Protein AF-D9ZSR8-F1 (afdb_monomer_lite)

Sequence (109 aa):
HEVPTGKSELVELADVEVGKEYELVITTYAGLNRYRVGDILQVTGFYNSAPQFKFVRRKNVLLSIESDKTDEAELQKAVENASVLLGEQGTRVIEYTSYAETKTIPGHY

Foldseek 3Di:
DD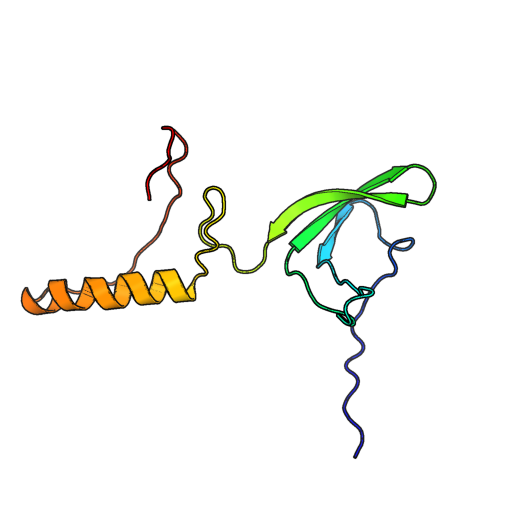DPPPPPPDDPQLRDDAQDKDFDFDDDPVGRDRDGPQWIWHFHQDDVSGTDTDTDDGPQQLDDDDPDRCGPVNVVVVQVVVQVVVVVVVDGDPDDHDDWAVPDVVTDD

InterPro domains:
  IPR004993 GH3 family [PTHR31901] (8-109)
  IPR055377 GH3, middle domain [PF23571] (7-58)

Structure (mmCIF, N/CA/C/O backbone):
data_AF-D9ZSR8-F1
#
_entry.id   AF-D9ZSR8-F1
#
loop_
_atom_site.group_PDB
_atom_site.id
_atom_site.type_symbol
_atom_site.label_atom_id
_atom_site.label_alt_id
_atom_site.label_comp_id
_atom_site.label_asym_id
_atom_site.label_entity_id
_atom_site.label_seq_id
_atom_site.pdbx_PDB_ins_code
_atom_site.Cartn_x
_atom_site.Cartn_y
_atom_site.Cartn_z
_atom_site.occupancy
_atom_site.B_iso_or_equiv
_atom_site.auth_seq_id
_atom_site.auth_comp_id
_atom_site.auth_asym_id
_atom_site.auth_atom_id
_atom_site.pdbx_PDB_model_num
ATOM 1 N N . HIS A 1 1 ? 24.702 -11.295 22.602 1.00 36.44 1 HIS A N 1
ATOM 2 C CA . HIS A 1 1 ? 23.256 -11.028 22.496 1.00 36.44 1 HIS A CA 1
ATOM 3 C C . HIS A 1 1 ? 22.903 -10.935 21.022 1.00 36.44 1 HIS A C 1
ATOM 5 O O . HIS A 1 1 ? 23.091 -9.887 20.422 1.00 36.44 1 HIS A O 1
ATOM 11 N N . GLU A 1 2 ? 22.507 -12.056 20.418 1.00 32.34 2 GLU A N 1
ATOM 12 C CA . GLU A 1 2 ? 21.996 -12.082 19.045 1.00 32.34 2 GLU A CA 1
ATOM 13 C C . GLU A 1 2 ? 20.573 -11.528 19.036 1.00 32.34 2 GLU A C 1
ATOM 15 O O . GLU A 1 2 ? 19.691 -12.032 19.731 1.00 32.34 2 GLU A O 1
ATOM 20 N N . VAL A 1 3 ? 20.366 -10.459 18.272 1.00 45.91 3 VAL A N 1
ATOM 21 C CA . VAL A 1 3 ? 19.030 -9.986 17.918 1.00 45.91 3 VAL A CA 1
ATOM 22 C C . VAL A 1 3 ? 18.493 -10.962 16.869 1.00 45.91 3 VAL A C 1
ATOM 24 O O . VAL A 1 3 ? 19.180 -11.191 15.872 1.00 45.91 3 VAL A O 1
ATOM 27 N N . PRO A 1 4 ? 17.309 -11.562 17.057 1.00 36.47 4 PRO A N 1
ATOM 28 C CA . PRO A 1 4 ? 16.755 -12.489 16.085 1.00 36.47 4 PRO A CA 1
ATOM 29 C C . PRO A 1 4 ? 16.363 -11.709 14.828 1.00 36.47 4 PRO A C 1
ATOM 31 O O . PRO A 1 4 ? 15.338 -11.029 14.783 1.00 36.47 4 PRO A O 1
ATOM 34 N N . THR A 1 5 ? 17.195 -11.792 13.792 1.00 40.97 5 THR A N 1
ATOM 35 C CA . THR A 1 5 ? 16.893 -11.253 12.465 1.00 40.97 5 THR A CA 1
ATOM 36 C C . THR A 1 5 ? 15.860 -12.166 11.815 1.00 40.97 5 THR A C 1
ATOM 38 O O . THR A 1 5 ? 16.198 -13.075 11.058 1.00 40.97 5 THR A O 1
ATOM 41 N N . GLY A 1 6 ? 14.583 -11.964 12.148 1.00 43.91 6 GLY A N 1
ATOM 42 C CA . GLY A 1 6 ? 13.479 -12.568 11.411 1.00 43.91 6 GLY A CA 1
ATOM 43 C C . GLY A 1 6 ? 13.692 -12.274 9.930 1.00 43.91 6 GLY A C 1
ATOM 44 O O . GLY A 1 6 ? 13.784 -11.112 9.532 1.00 43.91 6 GLY A O 1
ATOM 45 N N . LYS A 1 7 ? 13.873 -13.327 9.134 1.00 42.62 7 LYS A N 1
ATOM 46 C CA . LYS A 1 7 ? 14.116 -13.258 7.695 1.00 42.62 7 LYS A CA 1
ATOM 47 C C . LYS A 1 7 ? 12.862 -12.665 7.046 1.00 42.62 7 LYS A C 1
ATOM 49 O O . LYS A 1 7 ? 11.948 -13.381 6.671 1.00 42.62 7 LYS A O 1
ATOM 54 N N . SER A 1 8 ? 12.766 -11.339 7.025 1.00 61.09 8 SER A N 1
ATOM 55 C CA . SER A 1 8 ? 11.711 -10.626 6.316 1.00 61.09 8 SER A CA 1
ATOM 56 C C . SER A 1 8 ? 11.888 -10.976 4.845 1.00 61.09 8 SER A C 1
ATOM 58 O O . SER A 1 8 ? 12.911 -10.601 4.273 1.00 61.09 8 SER A O 1
ATOM 60 N N . GLU A 1 9 ? 10.933 -11.698 4.262 1.00 81.50 9 GLU A N 1
ATOM 61 C CA . GLU A 1 9 ? 10.857 -12.005 2.827 1.00 81.50 9 GLU A CA 1
ATOM 62 C C . GLU A 1 9 ? 10.583 -10.714 2.038 1.00 81.50 9 GLU A C 1
ATOM 64 O O . GLU A 1 9 ? 9.512 -10.508 1.477 1.00 81.50 9 GLU A O 1
ATOM 69 N N . LEU A 1 10 ? 11.524 -9.767 2.081 1.00 90.56 10 LEU A N 1
ATOM 70 C CA . LEU A 1 10 ? 11.504 -8.629 1.179 1.00 90.56 10 LEU A CA 1
ATOM 71 C C . LEU A 1 10 ? 11.930 -9.122 -0.193 1.00 90.56 10 LEU A C 1
ATOM 73 O O . LEU A 1 10 ? 12.927 -9.830 -0.325 1.00 90.56 10 LEU A O 1
ATOM 77 N N . VAL A 1 11 ? 11.159 -8.714 -1.185 1.00 93.94 11 VAL A N 1
ATOM 78 C CA . VAL A 1 11 ? 11.462 -8.923 -2.590 1.00 93.94 11 VAL A CA 1
ATOM 79 C C . VAL A 1 11 ? 11.961 -7.591 -3.127 1.00 93.94 11 VAL A C 1
ATOM 81 O O . VAL A 1 11 ? 11.380 -6.544 -2.828 1.00 93.94 11 VAL A O 1
ATOM 84 N N . GLU A 1 12 ? 13.066 -7.623 -3.863 1.00 93.50 12 GLU A N 1
ATOM 85 C CA . GLU A 1 12 ? 13.593 -6.435 -4.527 1.00 93.50 12 GLU A CA 1
ATOM 86 C C . GLU A 1 12 ? 12.607 -5.939 -5.588 1.00 93.50 12 GLU A C 1
ATOM 88 O O . GLU A 1 12 ? 11.818 -6.707 -6.137 1.00 93.50 12 GLU A O 1
ATOM 93 N N . LEU A 1 13 ? 12.658 -4.644 -5.911 1.00 92.44 13 LEU A N 1
ATOM 94 C CA . LEU A 1 13 ? 11.690 -4.025 -6.824 1.00 92.44 13 LEU A CA 1
ATOM 95 C C . LEU A 1 13 ? 11.627 -4.728 -8.193 1.00 92.44 13 LEU A C 1
ATOM 97 O O . LEU A 1 13 ? 10.562 -4.807 -8.792 1.00 92.44 13 LEU A O 1
ATOM 101 N N . ALA A 1 14 ? 12.757 -5.238 -8.684 1.00 90.81 14 ALA A N 1
ATOM 102 C CA . ALA A 1 14 ? 12.840 -5.918 -9.975 1.00 90.81 14 ALA A CA 1
ATOM 103 C C . ALA A 1 14 ? 12.351 -7.380 -9.944 1.00 90.81 14 ALA A C 1
ATOM 105 O O . ALA A 1 14 ? 12.041 -7.925 -10.999 1.00 90.81 14 ALA A O 1
ATOM 106 N N . ASP A 1 15 ? 12.251 -7.992 -8.761 1.00 93.25 15 ASP A N 1
ATOM 107 C CA . ASP A 1 15 ? 11.968 -9.425 -8.590 1.00 93.25 15 ASP A CA 1
ATOM 108 C C . ASP A 1 15 ? 10.502 -9.703 -8.212 1.00 93.25 15 ASP A C 1
ATOM 110 O O . ASP A 1 15 ? 10.129 -10.829 -7.878 1.00 93.25 15 ASP A O 1
ATOM 114 N N . VAL A 1 16 ? 9.649 -8.676 -8.235 1.00 96.00 16 VAL A N 1
ATOM 115 C CA . VAL A 1 16 ? 8.218 -8.821 -7.950 1.00 96.00 16 VAL A CA 1
ATOM 116 C C . VAL A 1 16 ? 7.501 -9.586 -9.067 1.00 96.00 16 VAL A C 1
ATOM 118 O O . VAL A 1 16 ? 7.850 -9.499 -10.240 1.00 96.00 16 VAL A O 1
ATOM 121 N N . GLU A 1 17 ? 6.454 -10.329 -8.725 1.00 96.81 17 GLU A N 1
ATOM 122 C CA . GLU A 1 17 ? 5.746 -11.182 -9.682 1.00 96.81 17 GLU A CA 1
ATOM 123 C C . GLU A 1 17 ? 4.384 -10.595 -10.060 1.00 96.81 17 GLU A C 1
ATOM 125 O O . GLU A 1 17 ? 3.610 -10.170 -9.199 1.00 96.81 17 GLU A O 1
ATOM 130 N N . VAL A 1 18 ? 4.063 -10.618 -11.358 1.00 97.31 18 VAL A N 1
ATOM 131 C CA . VAL A 1 18 ? 2.767 -10.161 -11.882 1.00 97.31 18 VAL A CA 1
ATOM 132 C C . VAL A 1 18 ? 1.620 -10.935 -11.227 1.00 97.31 18 VAL A C 1
ATOM 134 O O . VAL A 1 18 ? 1.651 -12.159 -11.124 1.00 97.31 18 VAL A O 1
ATOM 137 N N . GLY A 1 19 ? 0.591 -10.208 -10.790 1.00 95.81 19 GLY A N 1
ATOM 138 C CA . GLY A 1 19 ? -0.589 -10.750 -10.117 1.00 95.81 19 GLY A CA 1
ATOM 139 C C . GLY A 1 19 ? -0.455 -10.873 -8.596 1.00 95.81 19 GLY A C 1
ATOM 140 O O . GLY A 1 19 ? -1.486 -10.953 -7.924 1.00 95.81 19 GLY A O 1
ATOM 141 N N . LYS A 1 20 ? 0.763 -10.829 -8.036 1.00 96.81 20 LYS A N 1
ATOM 142 C CA . LYS A 1 20 ? 0.978 -10.867 -6.581 1.00 96.81 20 LYS A CA 1
ATOM 143 C C . LYS A 1 20 ? 0.797 -9.493 -5.937 1.00 96.81 20 LYS A C 1
ATOM 145 O O . LYS A 1 20 ? 1.020 -8.453 -6.561 1.00 96.81 20 LYS A O 1
ATOM 150 N N . GLU A 1 21 ? 0.390 -9.516 -4.669 1.00 95.88 21 GLU A N 1
ATOM 151 C CA . GLU A 1 21 ? 0.266 -8.341 -3.808 1.00 95.88 21 GLU A CA 1
ATOM 152 C C . GLU A 1 21 ? 1.449 -8.238 -2.845 1.00 95.88 21 GLU A C 1
ATOM 154 O O . GLU A 1 21 ? 1.857 -9.230 -2.239 1.00 95.88 21 GLU A O 1
ATOM 159 N N . TYR A 1 22 ? 1.961 -7.023 -2.670 1.00 95.00 22 TYR A N 1
ATOM 160 C CA . TYR A 1 22 ? 3.097 -6.722 -1.805 1.00 95.00 22 TYR A CA 1
ATOM 161 C C . TYR A 1 22 ? 2.799 -5.513 -0.922 1.00 95.00 22 TYR A C 1
ATOM 163 O O . TYR A 1 22 ? 2.093 -4.588 -1.325 1.00 95.00 22 TYR A O 1
ATOM 171 N N . GLU A 1 23 ? 3.369 -5.503 0.282 1.00 93.88 23 GLU A N 1
ATOM 172 C CA . GLU A 1 23 ? 3.397 -4.315 1.134 1.00 93.88 23 GLU A CA 1
ATOM 173 C C . GLU A 1 23 ? 4.615 -3.457 0.787 1.00 93.88 23 GLU A C 1
ATOM 175 O O . GLU A 1 23 ? 5.743 -3.954 0.764 1.00 93.88 23 GLU A O 1
ATOM 180 N N . LEU A 1 24 ? 4.398 -2.165 0.539 1.00 93.25 24 LEU A N 1
ATOM 181 C CA . LEU A 1 24 ? 5.476 -1.253 0.173 1.00 93.25 24 LEU A CA 1
ATOM 182 C C . LEU A 1 24 ? 6.411 -0.980 1.362 1.00 93.25 24 LEU A C 1
ATOM 184 O O . LEU A 1 24 ? 5.985 -0.524 2.429 1.00 93.25 24 LEU A O 1
ATOM 188 N N . VAL A 1 25 ? 7.709 -1.191 1.136 1.00 93.19 25 VAL A N 1
ATOM 189 C CA . VAL A 1 25 ? 8.792 -0.877 2.074 1.00 93.19 25 VAL A CA 1
ATOM 190 C C . VAL A 1 25 ? 9.756 0.104 1.416 1.00 93.19 25 VAL A C 1
ATOM 192 O O . VAL A 1 25 ? 10.223 -0.150 0.310 1.00 93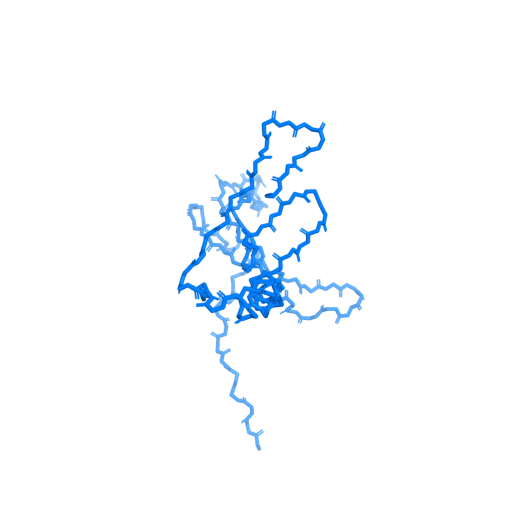.19 25 VAL A O 1
ATOM 195 N N . ILE A 1 26 ? 10.063 1.215 2.089 1.00 91.81 26 ILE A N 1
ATOM 196 C CA . ILE A 1 26 ? 10.912 2.282 1.541 1.00 91.81 26 ILE A CA 1
ATOM 197 C C . ILE A 1 26 ? 12.157 2.536 2.391 1.00 91.81 26 ILE A C 1
ATOM 199 O O . ILE A 1 26 ? 12.132 2.465 3.621 1.00 91.81 26 ILE A O 1
ATOM 203 N N . THR A 1 27 ? 13.233 2.912 1.707 1.00 91.06 27 THR A N 1
ATOM 204 C CA . THR A 1 27 ? 14.420 3.534 2.295 1.00 91.06 27 THR A CA 1
ATOM 205 C C . THR A 1 27 ? 14.618 4.879 1.604 1.00 91.06 27 THR A C 1
ATOM 207 O O . THR A 1 27 ? 14.587 4.941 0.376 1.00 91.06 27 THR A O 1
ATOM 210 N N . THR A 1 28 ? 14.769 5.965 2.364 1.00 91.56 28 THR A N 1
ATOM 211 C CA . THR A 1 28 ? 14.833 7.333 1.817 1.00 91.56 28 THR A CA 1
ATOM 212 C C . THR A 1 28 ? 16.091 8.068 2.272 1.00 91.56 28 THR A C 1
ATOM 214 O O . THR A 1 28 ? 16.648 7.781 3.330 1.00 91.56 28 THR A O 1
ATOM 217 N N . TYR A 1 29 ? 16.512 9.080 1.507 1.00 91.94 29 TYR A N 1
ATOM 218 C CA . TYR A 1 29 ? 17.646 9.945 1.867 1.00 91.94 29 TYR A CA 1
ATOM 219 C C . TYR A 1 29 ? 17.446 10.715 3.182 1.00 91.94 29 TYR A C 1
ATOM 221 O O . TYR A 1 29 ? 18.421 11.100 3.816 1.00 91.94 29 TYR A O 1
ATOM 229 N N . ALA A 1 30 ? 16.196 10.908 3.618 1.00 90.62 30 ALA A N 1
ATOM 230 C CA . ALA A 1 30 ? 15.858 11.559 4.884 1.00 90.62 30 ALA A CA 1
ATOM 231 C C . ALA A 1 30 ? 16.047 10.647 6.115 1.00 90.62 30 ALA A C 1
ATOM 233 O O . ALA A 1 30 ? 15.725 11.052 7.229 1.00 90.62 30 ALA A O 1
ATOM 234 N N . GLY A 1 31 ? 16.551 9.421 5.931 1.00 88.25 31 GLY A N 1
ATOM 235 C CA . GLY A 1 31 ? 16.909 8.519 7.027 1.00 88.25 31 GLY A CA 1
ATOM 236 C C . GLY A 1 31 ? 15.854 7.471 7.381 1.00 88.25 31 GLY A C 1
ATOM 237 O O . GLY A 1 31 ? 16.029 6.755 8.365 1.00 88.25 31 GLY A O 1
ATOM 238 N N . LEU A 1 32 ? 14.785 7.321 6.589 1.00 84.12 32 LEU A N 1
ATOM 239 C CA . LEU A 1 32 ? 13.911 6.153 6.729 1.00 84.12 32 LEU A CA 1
ATOM 240 C C . LEU A 1 32 ? 14.652 4.919 6.218 1.00 84.12 32 LEU A C 1
ATOM 242 O O . LEU A 1 32 ? 15.152 4.926 5.096 1.00 84.12 32 LEU A O 1
ATOM 246 N N . ASN A 1 33 ? 14.698 3.859 7.022 1.00 91.12 33 ASN A N 1
ATOM 247 C CA . ASN A 1 33 ? 15.358 2.605 6.676 1.00 91.12 33 ASN A CA 1
ATOM 248 C C . ASN A 1 33 ? 14.367 1.444 6.787 1.00 91.12 33 ASN A C 1
ATOM 250 O O . ASN A 1 33 ? 13.862 1.177 7.879 1.00 91.12 33 ASN A O 1
ATOM 254 N N . ARG A 1 34 ? 14.093 0.770 5.660 1.00 89.12 34 ARG A N 1
ATOM 255 C CA . ARG A 1 34 ? 13.142 -0.354 5.556 1.00 89.12 34 ARG A CA 1
ATOM 256 C C . ARG A 1 34 ? 11.796 -0.051 6.234 1.00 89.12 34 ARG A C 1
ATOM 258 O O . ARG A 1 34 ? 11.217 -0.900 6.913 1.00 89.12 34 ARG A O 1
ATOM 265 N N . TYR A 1 35 ? 11.304 1.172 6.050 1.00 85.62 35 TYR A N 1
ATOM 266 C CA . TYR A 1 35 ? 10.054 1.639 6.634 1.00 85.62 35 TYR A CA 1
ATOM 267 C C . TYR A 1 35 ? 8.862 1.047 5.880 1.00 85.62 35 TYR A C 1
ATOM 269 O O . TYR A 1 35 ? 8.751 1.207 4.664 1.00 85.62 35 TYR A O 1
ATOM 277 N N . ARG A 1 36 ? 7.966 0.373 6.605 1.00 88.12 36 ARG A N 1
ATOM 278 C CA . ARG A 1 36 ? 6.724 -0.177 6.053 1.00 88.12 36 ARG A CA 1
ATOM 279 C C . ARG A 1 36 ? 5.694 0.934 5.901 1.00 88.12 36 ARG A C 1
ATOM 281 O O . ARG A 1 36 ? 5.255 1.507 6.893 1.00 88.12 36 ARG A O 1
ATOM 288 N N . VAL A 1 37 ? 5.300 1.224 4.666 1.00 88.06 37 VAL A N 1
ATOM 289 C CA . VAL A 1 37 ? 4.334 2.293 4.366 1.00 88.06 37 VAL A CA 1
ATOM 290 C C . VAL A 1 37 ? 2.905 1.875 4.739 1.00 88.06 37 VAL A C 1
ATOM 292 O O . VAL A 1 37 ? 2.069 2.728 5.042 1.00 88.06 37 VAL A O 1
ATOM 295 N N . GLY A 1 38 ? 2.631 0.568 4.730 1.00 86.25 38 GLY A N 1
ATOM 296 C CA . GLY A 1 38 ? 1.304 -0.011 4.938 1.00 86.25 38 GLY A CA 1
ATOM 297 C C . GLY A 1 38 ? 0.455 -0.079 3.665 1.00 86.25 38 GLY A C 1
ATOM 298 O O . GLY A 1 38 ? -0.622 -0.667 3.693 1.00 86.25 38 GLY A O 1
ATOM 299 N N . ASP A 1 39 ? 0.923 0.479 2.548 1.00 88.94 39 ASP A N 1
ATOM 300 C CA . ASP A 1 39 ? 0.245 0.383 1.254 1.00 88.94 39 ASP A CA 1
ATOM 301 C C . ASP A 1 39 ? 0.419 -1.019 0.659 1.00 88.94 39 ASP A C 1
ATOM 303 O O . ASP A 1 39 ? 1.519 -1.574 0.661 1.00 88.94 39 ASP A O 1
ATOM 307 N N . ILE A 1 40 ? -0.676 -1.577 0.147 1.00 91.88 40 ILE A N 1
ATOM 308 C CA . ILE A 1 40 ? -0.745 -2.868 -0.533 1.00 91.88 40 ILE A CA 1
ATOM 309 C C . ILE A 1 40 ? -0.898 -2.615 -2.025 1.00 91.88 40 ILE A C 1
ATOM 311 O O . ILE A 1 40 ? -1.846 -1.958 -2.470 1.00 91.88 40 ILE A O 1
ATOM 315 N N . LEU A 1 41 ? 0.054 -3.136 -2.789 1.00 94.94 41 LEU A N 1
ATOM 316 C CA . LEU A 1 41 ? 0.184 -2.924 -4.222 1.00 94.94 41 LEU A CA 1
ATOM 317 C C . LEU A 1 41 ? 0.151 -4.267 -4.943 1.00 94.94 41 LEU A C 1
ATOM 319 O O . LEU A 1 41 ? 0.881 -5.182 -4.568 1.00 94.94 41 LEU A O 1
ATOM 323 N N . GLN A 1 42 ? -0.651 -4.368 -5.999 1.00 96.81 42 GLN A N 1
ATOM 324 C CA . GLN A 1 42 ? -0.654 -5.523 -6.892 1.00 96.81 42 GLN A CA 1
ATOM 325 C C . GLN A 1 42 ? 0.183 -5.218 -8.131 1.00 96.81 42 GLN A C 1
ATOM 327 O O . GLN A 1 42 ? -0.036 -4.193 -8.778 1.00 96.81 42 GLN A O 1
ATOM 332 N N . VAL A 1 43 ? 1.102 -6.109 -8.498 1.00 97.31 43 VAL A N 1
ATOM 333 C CA . VAL A 1 43 ? 1.865 -5.971 -9.747 1.00 97.31 43 VAL A CA 1
ATOM 334 C C . VAL A 1 43 ? 0.947 -6.273 -10.930 1.00 97.31 43 VAL A C 1
ATOM 336 O O . VAL A 1 43 ? 0.406 -7.375 -11.033 1.00 97.31 43 VAL A O 1
ATOM 339 N N . THR A 1 44 ? 0.774 -5.319 -11.840 1.00 97.25 44 THR A N 1
ATOM 340 C CA . THR A 1 44 ? -0.076 -5.480 -13.035 1.00 97.25 44 THR A CA 1
ATOM 341 C C . THR A 1 44 ? 0.711 -5.779 -14.303 1.00 97.25 44 THR A C 1
ATOM 343 O O . THR A 1 44 ? 0.136 -6.244 -15.284 1.00 97.25 44 THR A O 1
ATOM 346 N N . GLY A 1 45 ? 2.015 -5.531 -14.294 1.00 96.31 45 GLY A N 1
ATOM 347 C CA . GLY A 1 45 ? 2.874 -5.716 -15.451 1.00 96.31 45 GLY A CA 1
ATOM 348 C C . GLY A 1 45 ? 4.227 -5.060 -15.243 1.00 96.31 45 GLY A C 1
ATOM 349 O O . GLY A 1 45 ? 4.565 -4.642 -14.136 1.00 96.31 45 GLY A O 1
ATOM 350 N N . PHE A 1 46 ? 4.990 -4.968 -16.325 1.00 97.00 46 PHE A N 1
ATOM 351 C CA . PHE A 1 46 ? 6.305 -4.347 -16.348 1.00 97.00 46 PHE A CA 1
ATOM 352 C C . PHE A 1 46 ? 6.430 -3.454 -17.577 1.00 97.00 46 PHE A C 1
ATOM 354 O O . PHE A 1 46 ? 6.038 -3.838 -18.680 1.00 97.00 46 PHE A O 1
ATOM 361 N N . TYR A 1 47 ? 7.027 -2.283 -17.386 1.00 94.50 47 TYR A N 1
ATOM 362 C CA . TYR A 1 47 ? 7.546 -1.476 -18.479 1.00 94.50 47 TYR A CA 1
ATOM 363 C C . TYR A 1 47 ? 9.068 -1.619 -18.490 1.00 94.50 47 TYR A C 1
ATOM 365 O O . TYR A 1 47 ? 9.758 -1.116 -17.600 1.00 94.50 47 TYR A O 1
ATOM 373 N N . ASN A 1 48 ? 9.598 -2.335 -19.484 1.00 94.38 48 ASN A N 1
ATOM 374 C CA . ASN A 1 48 ? 10.969 -2.852 -19.461 1.00 94.38 48 ASN A CA 1
ATOM 375 C C . ASN A 1 48 ? 11.203 -3.681 -18.184 1.00 94.38 48 ASN A C 1
ATOM 377 O O . ASN A 1 48 ? 10.509 -4.666 -17.963 1.00 94.38 48 ASN A O 1
ATOM 381 N N . SER A 1 49 ? 12.146 -3.274 -17.333 1.00 92.50 49 SER A N 1
ATOM 382 C CA . SER A 1 49 ? 12.439 -3.924 -16.048 1.00 92.50 49 SER A CA 1
ATOM 383 C C . SER A 1 49 ? 11.769 -3.244 -14.849 1.00 92.50 49 SER A C 1
ATOM 385 O O . SER A 1 49 ? 11.961 -3.686 -13.721 1.00 92.50 49 SER A O 1
ATOM 387 N N . ALA A 1 50 ? 11.008 -2.164 -15.058 1.00 95.56 50 ALA A N 1
ATOM 388 C CA . ALA A 1 50 ? 10.325 -1.457 -13.980 1.00 95.56 50 ALA A CA 1
ATOM 389 C C . ALA A 1 50 ? 8.911 -2.032 -13.775 1.00 95.56 50 ALA A C 1
ATOM 391 O O . ALA A 1 50 ? 8.124 -2.035 -14.731 1.00 95.56 50 ALA A O 1
ATOM 392 N N . PRO A 1 51 ? 8.557 -2.500 -12.565 1.00 96.81 51 PRO A N 1
ATOM 393 C CA . PRO A 1 51 ? 7.217 -3.003 -12.290 1.00 96.81 51 PRO A CA 1
ATOM 394 C C . PRO A 1 51 ? 6.178 -1.881 -12.334 1.00 96.81 51 PRO A C 1
ATOM 396 O O . PRO A 1 51 ? 6.437 -0.731 -11.974 1.00 96.81 51 PRO A O 1
ATOM 399 N N . GLN A 1 52 ? 4.971 -2.241 -12.745 1.00 97.31 52 GLN A N 1
ATOM 400 C CA . GLN A 1 52 ? 3.789 -1.394 -12.701 1.00 97.31 52 GLN A CA 1
ATOM 401 C C . GLN A 1 52 ? 2.844 -1.927 -11.632 1.00 97.31 52 GLN A C 1
ATOM 403 O O . GLN A 1 52 ? 2.623 -3.136 -11.530 1.00 97.31 52 GLN A O 1
ATOM 408 N N . PHE A 1 53 ? 2.277 -1.021 -10.841 1.00 96.12 53 PHE A N 1
ATOM 409 C CA . PHE A 1 53 ? 1.452 -1.380 -9.697 1.00 96.12 53 PHE A CA 1
ATOM 410 C C . PHE A 1 53 ? 0.046 -0.806 -9.813 1.00 96.12 53 PHE A C 1
ATOM 412 O O . PHE A 1 53 ? -0.144 0.349 -10.197 1.00 96.12 53 PHE A O 1
ATOM 419 N N . LYS A 1 54 ? -0.936 -1.598 -9.390 1.00 94.06 54 LYS A N 1
ATOM 420 C CA . LYS A 1 54 ? -2.274 -1.139 -9.029 1.00 94.06 54 LYS A CA 1
ATOM 421 C C . LYS A 1 54 ? -2.341 -0.993 -7.514 1.00 94.06 54 LYS A C 1
ATOM 423 O O . LYS A 1 54 ? -2.032 -1.933 -6.783 1.00 94.06 54 LYS A O 1
ATOM 428 N N . PHE A 1 55 ? -2.773 0.173 -7.047 1.00 91.19 55 PHE A N 1
ATOM 429 C CA . PHE A 1 55 ? -3.051 0.386 -5.631 1.00 91.19 55 PHE A CA 1
ATOM 430 C C . PHE A 1 55 ? -4.272 -0.442 -5.211 1.00 91.19 55 PHE A C 1
ATOM 432 O O . PHE A 1 55 ? -5.334 -0.327 -5.826 1.00 91.19 55 PHE A O 1
ATOM 439 N N . VAL A 1 56 ? -4.109 -1.289 -4.191 1.00 89.19 56 VAL A N 1
ATOM 440 C CA . VAL A 1 56 ? -5.184 -2.150 -3.675 1.00 89.19 56 VAL A CA 1
ATOM 441 C C . VAL A 1 56 ? -5.851 -1.480 -2.481 1.00 89.19 56 VAL A C 1
ATOM 443 O O . VAL A 1 56 ? -7.056 -1.247 -2.496 1.00 89.19 56 VAL A O 1
ATOM 446 N N . ARG A 1 57 ? -5.070 -1.183 -1.437 1.00 84.38 57 ARG A N 1
ATOM 447 C CA . ARG A 1 57 ? -5.538 -0.594 -0.172 1.00 84.38 57 ARG A CA 1
ATOM 448 C C . ARG A 1 57 ? -4.356 -0.171 0.692 1.00 84.38 57 ARG A C 1
ATOM 450 O O . ARG A 1 57 ? -3.229 -0.578 0.435 1.00 84.38 57 ARG A O 1
ATOM 457 N N . ARG A 1 58 ? -4.624 0.538 1.785 1.00 84.94 58 ARG A N 1
ATOM 458 C CA . ARG A 1 58 ? -3.664 0.755 2.874 1.00 84.94 58 ARG A CA 1
ATOM 459 C C . ARG A 1 58 ? -4.102 -0.040 4.102 1.00 84.94 58 ARG A C 1
ATOM 461 O O . ARG A 1 58 ? -5.277 -0.019 4.465 1.00 84.94 58 ARG A O 1
ATOM 468 N N . LYS A 1 59 ? -3.186 -0.785 4.722 1.00 74.38 59 LYS A N 1
ATOM 469 C CA . LYS A 1 59 ? -3.432 -1.463 6.002 1.00 74.38 59 LYS A CA 1
ATOM 470 C C . LYS A 1 59 ? -3.869 -0.420 7.039 1.00 74.38 59 LYS A C 1
ATOM 472 O O . LYS A 1 59 ? -3.257 0.640 7.128 1.00 74.38 59 LYS A O 1
ATOM 477 N N . ASN A 1 60 ? -4.910 -0.748 7.804 1.00 59.91 60 ASN A N 1
ATOM 478 C CA . ASN A 1 60 ? -5.477 0.053 8.900 1.00 59.91 60 ASN A CA 1
ATOM 479 C C . ASN A 1 60 ? -6.200 1.350 8.491 1.00 59.91 60 ASN A C 1
ATOM 481 O O . ASN A 1 60 ? -6.395 2.224 9.328 1.00 59.91 60 ASN A O 1
ATOM 485 N N . VAL A 1 61 ? -6.624 1.483 7.232 1.00 50.78 61 VAL A N 1
ATOM 486 C CA . VAL A 1 61 ? -7.554 2.548 6.828 1.00 50.78 61 VAL A CA 1
ATOM 487 C C . VAL A 1 61 ? -8.968 1.973 6.843 1.00 50.78 61 VAL A C 1
ATOM 489 O O . VAL A 1 61 ? -9.341 1.249 5.922 1.00 50.78 61 VAL A O 1
ATOM 492 N N . LEU A 1 62 ? -9.724 2.250 7.911 1.00 47.03 62 LEU A N 1
ATOM 493 C CA . LEU A 1 62 ? -11.134 1.853 8.025 1.00 47.03 62 LEU A CA 1
ATOM 494 C C . LEU A 1 62 ? -12.064 2.897 7.375 1.00 47.03 62 LEU A C 1
ATOM 496 O O . LEU A 1 62 ? -13.109 2.546 6.838 1.00 47.03 62 LEU A O 1
ATOM 500 N N . LEU A 1 63 ? -11.657 4.171 7.368 1.00 41.09 63 LEU A N 1
ATOM 501 C CA . LEU A 1 63 ? -12.384 5.291 6.774 1.00 41.09 63 LEU A CA 1
ATOM 502 C C . LEU A 1 63 ? -11.380 6.252 6.121 1.00 41.09 63 LEU A C 1
ATOM 504 O O . LEU A 1 63 ? -10.362 6.591 6.719 1.00 41.09 63 LEU A O 1
ATOM 508 N N . SER A 1 64 ? -11.629 6.671 4.879 1.00 41.53 64 SER A N 1
ATOM 509 C CA . SER A 1 64 ? -10.822 7.709 4.231 1.00 41.53 64 SER A CA 1
ATOM 510 C C . SER A 1 64 ? -11.669 8.509 3.252 1.00 41.53 64 SER A C 1
ATOM 512 O O . SER A 1 64 ? -12.065 7.998 2.203 1.00 41.53 64 SER A O 1
ATOM 514 N N . ILE A 1 65 ? -11.923 9.773 3.596 1.00 40.03 65 ILE A N 1
ATOM 515 C CA . ILE A 1 65 ? -12.27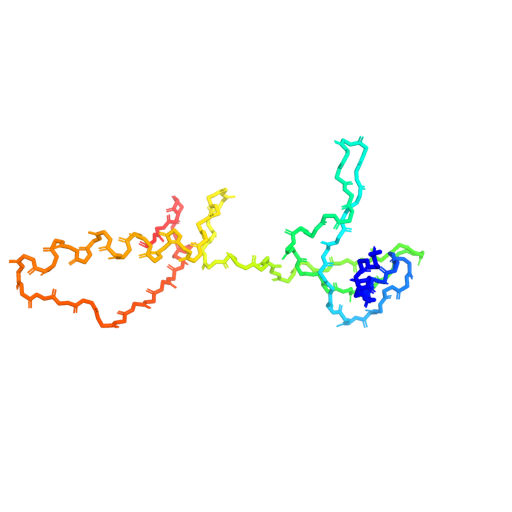6 10.811 2.630 1.00 40.03 65 ILE A CA 1
ATOM 516 C C . ILE A 1 65 ? -11.177 11.887 2.682 1.00 40.03 65 ILE A C 1
ATOM 518 O O . ILE A 1 65 ? -10.856 12.449 3.725 1.00 40.03 65 ILE A O 1
ATOM 522 N N . GLU A 1 66 ? -10.580 12.106 1.510 1.00 46.16 66 GLU A N 1
ATOM 523 C CA . GLU A 1 66 ? -9.578 13.118 1.134 1.00 46.16 66 GLU A CA 1
ATOM 524 C C . GLU A 1 66 ? -8.212 13.117 1.843 1.00 46.16 66 GLU A C 1
ATOM 526 O O . GLU A 1 66 ? -7.211 12.842 1.180 1.00 46.16 66 GLU A O 1
ATOM 531 N N . SER A 1 67 ? -8.110 13.428 3.136 1.00 42.91 67 SER A N 1
ATOM 532 C CA . SER A 1 67 ? -6.807 13.545 3.828 1.00 42.91 67 SER A CA 1
ATOM 533 C C . SER A 1 67 ? -6.835 13.145 5.305 1.00 42.91 67 SER A C 1
ATOM 535 O O . SER A 1 67 ? -5.767 13.027 5.915 1.00 42.91 67 SER A O 1
ATOM 537 N N . ASP A 1 68 ? -8.016 12.885 5.864 1.00 42.41 68 ASP A N 1
ATOM 538 C CA . ASP A 1 68 ? -8.148 12.426 7.240 1.00 42.41 68 ASP A CA 1
ATOM 539 C C . ASP A 1 68 ? -8.031 10.902 7.257 1.00 42.41 68 ASP A C 1
ATOM 541 O O . ASP A 1 68 ? -8.862 10.160 6.725 1.00 42.41 68 ASP A O 1
ATOM 545 N N . LYS A 1 69 ? -6.909 10.427 7.797 1.00 52.03 69 LYS A N 1
ATOM 546 C CA . LYS A 1 69 ? -6.650 9.007 8.030 1.00 52.03 69 LYS A CA 1
ATOM 547 C C . LYS A 1 69 ? -7.170 8.669 9.417 1.00 52.03 69 LYS A C 1
ATOM 549 O O . LYS A 1 69 ? -6.375 8.571 10.343 1.00 52.03 69 LYS A O 1
ATOM 554 N N . THR A 1 70 ? -8.481 8.513 9.547 1.00 51.97 70 THR A N 1
ATOM 555 C CA . THR A 1 70 ? -9.053 7.981 10.782 1.00 51.97 70 THR A CA 1
ATOM 556 C C . THR A 1 70 ? -8.781 6.487 10.825 1.00 51.97 70 THR A C 1
ATOM 558 O O . THR A 1 70 ? -9.319 5.707 10.031 1.00 51.97 70 THR A O 1
ATOM 561 N N . ASP A 1 71 ? -7.863 6.097 11.703 1.00 56.88 71 ASP A N 1
ATOM 562 C CA . ASP A 1 71 ? -7.589 4.693 11.962 1.00 56.88 71 ASP A CA 1
ATOM 563 C C . ASP A 1 71 ? -8.723 4.062 12.799 1.00 56.88 71 ASP A C 1
ATOM 565 O O . ASP A 1 71 ? -9.607 4.733 13.336 1.00 56.88 71 ASP A O 1
ATOM 569 N N . GLU A 1 72 ? -8.741 2.733 12.875 1.00 54.53 72 GLU A N 1
ATOM 570 C CA . GLU A 1 72 ? -9.750 1.990 13.642 1.00 54.53 72 GLU A CA 1
ATOM 571 C C . GLU A 1 72 ? -9.758 2.375 15.133 1.00 54.53 72 GLU A C 1
ATOM 573 O O . GLU A 1 72 ? -10.810 2.351 15.771 1.00 54.53 72 GLU A O 1
ATOM 578 N N . ALA A 1 73 ? -8.609 2.784 15.681 1.00 59.91 73 ALA A N 1
ATOM 579 C CA . ALA A 1 73 ? -8.490 3.179 17.078 1.00 59.91 73 ALA A CA 1
ATOM 580 C C . ALA A 1 73 ? -9.142 4.545 17.340 1.00 59.91 73 ALA A C 1
ATOM 582 O O . ALA A 1 73 ? -9.783 4.735 18.376 1.00 59.91 73 ALA A O 1
ATOM 583 N N . GLU A 1 74 ? -9.037 5.484 16.402 1.00 62.72 74 GLU A N 1
ATOM 584 C CA . GLU A 1 74 ? -9.740 6.763 16.454 1.00 62.72 74 GLU A CA 1
ATOM 585 C C . GLU A 1 74 ? -11.257 6.575 16.340 1.00 62.72 74 GLU A C 1
ATOM 587 O O . GLU A 1 74 ? -12.003 7.184 17.113 1.00 62.72 74 GLU A O 1
ATOM 592 N N . LEU A 1 75 ? -11.718 5.683 15.455 1.00 63.69 75 LEU A N 1
ATOM 593 C CA . LEU A 1 75 ? -13.142 5.353 15.345 1.00 63.69 75 LEU A CA 1
ATOM 594 C C . LEU A 1 75 ? -13.671 4.689 16.626 1.00 63.69 75 LEU A C 1
ATOM 596 O O . LEU A 1 75 ? -14.708 5.102 17.147 1.00 63.69 75 LEU A O 1
ATOM 600 N N . GLN A 1 76 ? -12.941 3.713 17.171 1.00 67.81 76 GLN A N 1
ATOM 601 C CA . GLN A 1 76 ? -13.275 3.064 18.442 1.00 67.81 76 GLN A CA 1
ATOM 602 C C . GLN A 1 76 ? -13.375 4.094 19.575 1.00 67.81 76 GLN A C 1
ATOM 604 O O . GLN A 1 76 ? -14.354 4.108 20.320 1.00 67.81 76 GLN A O 1
ATOM 609 N N . LYS A 1 77 ? -12.416 5.022 19.662 1.00 73.19 77 LYS A N 1
ATOM 610 C CA . LYS A 1 77 ? -12.415 6.088 20.672 1.00 73.19 77 LYS A CA 1
ATOM 611 C C . LYS A 1 77 ? -13.595 7.050 20.508 1.00 73.19 77 LYS A C 1
ATOM 613 O O . LYS A 1 77 ? -14.152 7.516 21.502 1.00 73.19 77 LYS A O 1
ATOM 618 N N . ALA A 1 78 ? -13.989 7.360 19.274 1.00 71.56 78 ALA A N 1
ATOM 619 C CA . ALA A 1 78 ? -15.159 8.191 19.007 1.00 71.56 78 ALA A CA 1
ATOM 620 C C . ALA A 1 78 ? -16.454 7.508 19.482 1.00 71.56 78 ALA A C 1
ATOM 622 O O . ALA A 1 78 ? -17.263 8.143 20.163 1.00 71.56 78 ALA A O 1
ATOM 623 N N . VAL A 1 79 ? -16.617 6.211 19.196 1.00 74.44 79 VAL A N 1
ATOM 624 C CA . VAL A 1 79 ? -17.769 5.422 19.662 1.00 74.44 79 VAL A CA 1
ATOM 625 C C . VAL A 1 79 ? -17.783 5.304 21.183 1.00 74.44 79 VAL A C 1
ATOM 627 O O . VAL A 1 79 ? -18.830 5.506 21.798 1.00 74.44 79 VAL A O 1
ATOM 630 N N . GLU A 1 80 ? -16.636 5.044 21.809 1.00 76.62 80 GLU A N 1
ATOM 631 C CA . GLU A 1 80 ? -16.51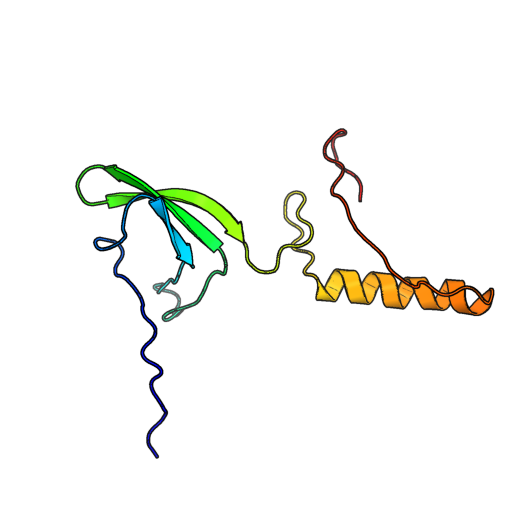9 4.992 23.268 1.00 76.62 80 GLU A CA 1
ATOM 632 C C . GLU A 1 80 ? -16.949 6.315 23.909 1.00 76.62 80 GLU A C 1
ATOM 634 O O . GLU A 1 80 ? -17.804 6.312 24.795 1.00 76.62 80 GLU A O 1
ATOM 639 N N . ASN A 1 81 ? -16.456 7.451 23.409 1.00 78.88 81 ASN A N 1
ATOM 640 C CA . ASN A 1 81 ? -16.841 8.771 23.914 1.00 78.88 81 ASN A CA 1
ATOM 641 C C . ASN A 1 81 ? -18.343 9.052 23.738 1.00 78.88 81 ASN A C 1
ATOM 643 O O . ASN A 1 81 ? -18.988 9.548 24.661 1.00 78.88 81 ASN A O 1
ATOM 647 N N . ALA A 1 82 ? -18.921 8.713 22.582 1.00 74.38 82 ALA A N 1
ATOM 648 C CA . ALA A 1 82 ? -20.352 8.891 22.337 1.00 74.38 82 ALA A CA 1
ATOM 649 C C . ALA A 1 82 ? -21.211 7.966 23.222 1.00 74.38 82 ALA A C 1
ATOM 651 O O . ALA A 1 82 ? -22.291 8.354 23.673 1.00 74.38 82 ALA A O 1
ATOM 652 N N . SER A 1 83 ? -20.719 6.761 23.525 1.00 73.62 83 SER A N 1
ATOM 653 C CA . SER A 1 83 ? -21.430 5.784 24.353 1.00 73.62 83 SER A CA 1
ATOM 654 C C . SER A 1 83 ? -21.605 6.226 25.810 1.00 73.62 83 SER A C 1
ATOM 656 O O . SER A 1 83 ? -22.576 5.821 26.449 1.00 73.62 83 SER A O 1
ATOM 658 N N . VAL A 1 84 ? -20.742 7.118 26.317 1.00 76.06 84 VAL A N 1
ATOM 659 C CA . VAL A 1 84 ? -20.879 7.717 27.657 1.00 76.06 84 VAL A CA 1
ATOM 660 C C . VAL A 1 84 ? -22.194 8.495 27.780 1.00 76.06 84 VAL A C 1
ATOM 662 O O . VAL A 1 84 ? -22.912 8.325 28.763 1.00 76.06 84 VAL A O 1
ATOM 665 N N . LEU A 1 85 ? -22.563 9.269 26.752 1.00 73.38 85 LEU A N 1
ATOM 666 C CA . LEU A 1 85 ? -23.812 10.046 26.723 1.00 73.38 85 LEU A CA 1
ATOM 667 C C . LEU A 1 85 ? -25.064 9.156 26.645 1.00 73.38 85 LEU A C 1
ATOM 669 O O . LEU A 1 85 ? -26.134 9.528 27.125 1.00 73.38 85 LEU A O 1
ATOM 673 N N . LEU A 1 86 ? -24.938 7.970 26.046 1.00 64.50 86 LEU A N 1
ATOM 674 C CA . LEU A 1 86 ? -26.018 6.980 25.977 1.00 64.50 86 LEU A CA 1
ATOM 675 C C . LEU A 1 86 ? -26.177 6.228 27.307 1.00 64.50 86 LEU A C 1
ATOM 677 O O . LEU A 1 86 ? -27.297 5.879 27.692 1.00 64.50 86 LEU A O 1
ATOM 681 N N . GLY A 1 87 ? -25.074 6.043 28.041 1.00 62.34 87 GLY A N 1
ATOM 682 C CA . GLY A 1 87 ? -25.061 5.439 29.372 1.00 62.34 87 GLY A CA 1
ATOM 683 C C . GLY A 1 87 ? -25.881 6.225 30.398 1.00 62.34 87 GLY A C 1
ATOM 684 O O . GLY A 1 87 ? -26.576 5.616 31.211 1.00 62.34 87 GLY A O 1
ATOM 685 N N . GLU A 1 88 ? -25.894 7.559 30.307 1.00 67.75 88 GLU A N 1
ATOM 686 C CA . GLU A 1 88 ? -26.737 8.428 31.150 1.00 67.75 88 GLU A CA 1
ATOM 687 C C . GLU A 1 88 ? -28.244 8.181 30.948 1.00 67.75 88 GLU A C 1
ATOM 689 O O . GLU A 1 88 ? -29.050 8.459 31.835 1.00 67.75 88 GLU A O 1
ATOM 694 N N . GLN A 1 89 ? -28.626 7.601 29.807 1.00 65.56 89 GLN A N 1
ATOM 695 C CA . GLN A 1 89 ? -30.005 7.265 29.439 1.00 65.56 89 GLN A CA 1
ATOM 696 C C . GLN A 1 89 ? -30.294 5.758 29.569 1.00 65.56 89 GLN A C 1
ATOM 698 O O . GLN A 1 89 ? -31.316 5.273 29.083 1.00 65.56 89 GLN A O 1
ATOM 703 N N . GLY A 1 90 ? -29.391 4.992 30.196 1.00 72.00 90 GLY A N 1
ATOM 704 C CA . GLY A 1 90 ? -29.531 3.544 30.385 1.00 72.00 90 GLY A CA 1
ATOM 705 C C . GLY A 1 90 ? -29.388 2.718 29.100 1.00 72.00 90 GLY A C 1
ATOM 706 O O . GLY A 1 90 ? -29.781 1.552 29.079 1.00 72.00 90 GLY A O 1
ATOM 707 N N . THR A 1 91 ? -28.839 3.299 28.030 1.00 66.94 91 THR A N 1
ATOM 708 C CA . THR A 1 91 ? -28.693 2.653 26.717 1.00 66.94 91 THR A CA 1
ATOM 709 C C . THR A 1 91 ? -27.219 2.372 26.427 1.00 66.94 91 THR A C 1
ATOM 711 O O . THR A 1 91 ? -26.352 3.186 26.733 1.00 66.94 91 THR A O 1
ATOM 714 N N . ARG A 1 92 ? -26.903 1.214 25.834 1.00 64.94 92 ARG A N 1
ATOM 715 C CA . ARG A 1 92 ? -25.519 0.810 25.529 1.00 64.94 92 ARG A CA 1
ATOM 716 C C . ARG A 1 92 ? -25.376 0.376 24.074 1.00 64.94 92 ARG A C 1
ATOM 718 O O . ARG A 1 92 ? -26.205 -0.380 23.575 1.00 64.94 92 ARG A O 1
ATOM 725 N N . VAL A 1 93 ? -24.290 0.802 23.432 1.00 69.56 93 VAL A N 1
ATOM 726 C CA . VAL A 1 93 ? -23.884 0.326 22.101 1.00 69.56 93 VAL A CA 1
ATOM 727 C C . VAL A 1 93 ? -23.373 -1.112 22.227 1.00 69.56 93 VAL A C 1
ATOM 729 O O . VAL A 1 93 ? -22.480 -1.379 23.027 1.00 69.56 93 VAL A O 1
ATOM 732 N N . ILE A 1 94 ? -23.975 -2.043 21.484 1.00 70.12 94 ILE A N 1
ATOM 733 C CA . ILE A 1 94 ? -23.573 -3.461 21.473 1.00 70.12 94 ILE A CA 1
ATOM 734 C C . ILE A 1 94 ? -22.590 -3.726 20.326 1.00 70.12 94 ILE A C 1
ATOM 736 O O . ILE A 1 94 ? -21.582 -4.387 20.543 1.00 70.12 94 ILE A O 1
ATOM 740 N N . GLU A 1 95 ? -22.853 -3.157 19.148 1.00 54.41 95 GLU A N 1
ATOM 741 C CA . GLU A 1 95 ? -22.002 -3.205 17.954 1.00 54.41 95 GLU A CA 1
ATOM 742 C C . GLU A 1 95 ? -22.194 -1.927 17.129 1.00 54.41 95 GLU A C 1
ATOM 744 O O . GLU A 1 95 ? -23.218 -1.247 17.250 1.00 54.41 95 GLU A O 1
ATOM 749 N N . TYR A 1 96 ? -21.218 -1.613 16.278 1.00 65.19 96 TYR A N 1
ATOM 750 C CA . TYR A 1 96 ? -21.298 -0.523 15.311 1.00 65.19 96 TYR A CA 1
ATOM 751 C C . TYR A 1 96 ? -20.602 -0.910 13.998 1.00 65.19 96 TYR A C 1
ATOM 753 O O . TYR A 1 96 ? -19.720 -1.766 13.967 1.00 65.19 96 TYR A O 1
ATOM 761 N N . THR A 1 97 ? -21.006 -0.273 12.901 1.00 57.88 97 THR A N 1
ATOM 762 C CA . THR A 1 97 ? -20.339 -0.353 11.596 1.00 57.88 97 THR A CA 1
ATOM 763 C C . THR A 1 97 ? -20.323 1.039 10.971 1.00 57.88 97 THR A C 1
ATOM 765 O O . THR A 1 97 ? -21.153 1.877 11.322 1.00 57.88 97 THR A O 1
ATOM 768 N N . SER A 1 98 ? -19.379 1.305 10.074 1.00 60.06 98 SER A N 1
ATOM 769 C CA . SER A 1 98 ? -19.214 2.606 9.422 1.00 60.06 98 SER A CA 1
ATOM 770 C C . SER A 1 98 ? -19.150 2.445 7.906 1.00 60.06 98 SER A C 1
ATOM 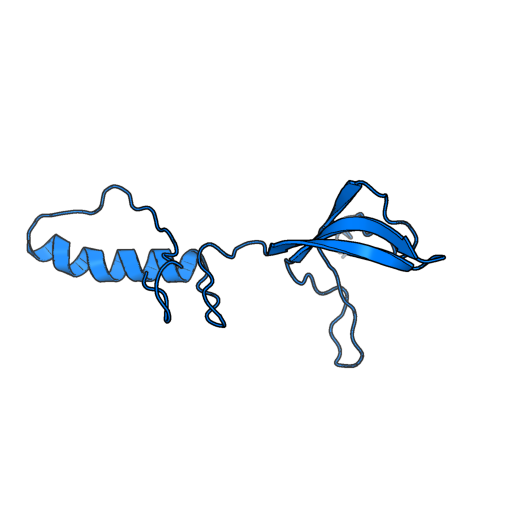772 O O . SER A 1 98 ? -18.574 1.478 7.406 1.00 60.06 98 SER A O 1
ATOM 774 N N . TYR A 1 99 ? -19.699 3.408 7.170 1.00 56.00 99 TYR A N 1
ATOM 775 C CA . TYR A 1 99 ? -19.665 3.454 5.709 1.00 56.00 99 TYR A CA 1
ATO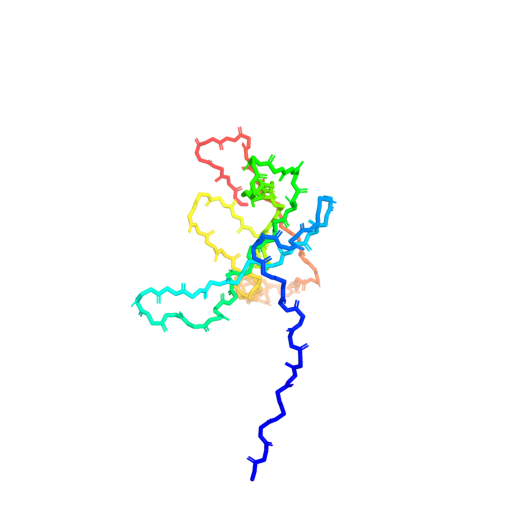M 776 C C . TYR A 1 99 ? -19.348 4.882 5.262 1.00 56.00 99 TYR A C 1
ATOM 778 O O . TYR A 1 99 ? -19.921 5.826 5.786 1.00 56.00 99 TYR A O 1
ATOM 786 N N . ALA A 1 100 ? -18.448 5.051 4.294 1.00 51.78 100 ALA A N 1
ATOM 787 C CA . ALA A 1 100 ? -18.157 6.366 3.729 1.00 51.78 100 ALA A CA 1
ATOM 788 C C . ALA A 1 100 ? -19.200 6.716 2.653 1.00 51.78 100 ALA A C 1
ATOM 790 O O . ALA A 1 100 ? -19.207 6.107 1.576 1.00 51.78 100 ALA A O 1
ATOM 791 N N . GLU A 1 101 ? -20.074 7.697 2.909 1.00 45.03 101 GLU A N 1
ATOM 792 C CA . GLU A 1 101 ? -21.053 8.142 1.915 1.00 45.03 101 GLU A CA 1
ATOM 793 C C . GLU A 1 101 ? -20.445 9.168 0.945 1.00 45.03 101 GLU A C 1
ATOM 795 O O . GLU A 1 101 ? -20.311 10.356 1.231 1.00 45.03 101 GLU A O 1
ATOM 800 N N . THR A 1 102 ? -20.095 8.696 -0.255 1.00 49.31 102 THR A N 1
ATOM 801 C CA . THR A 1 102 ? -19.429 9.474 -1.319 1.00 49.31 102 THR A CA 1
ATOM 802 C C . THR A 1 102 ? -20.387 10.071 -2.359 1.00 49.31 102 THR A C 1
ATOM 804 O O . THR A 1 102 ? -19.957 10.502 -3.429 1.00 49.31 102 THR A O 1
ATOM 807 N N . LYS A 1 103 ? -21.701 10.085 -2.090 1.00 51.31 103 LYS A N 1
ATOM 808 C CA . LYS A 1 103 ? -22.726 10.519 -3.063 1.00 51.31 103 LYS A CA 1
ATOM 809 C C . LYS A 1 103 ? -22.913 12.038 -3.154 1.00 51.31 103 LYS A C 1
ATOM 811 O O . LYS A 1 103 ? -23.449 12.513 -4.153 1.00 51.31 103 LYS A O 1
ATOM 816 N N . THR A 1 104 ? -22.478 12.794 -2.152 1.00 43.66 104 THR A N 1
ATOM 817 C CA . THR A 1 104 ? -22.533 14.264 -2.116 1.00 43.66 104 THR A CA 1
ATOM 818 C C . THR A 1 104 ? -21.145 14.825 -1.838 1.00 43.66 104 THR A C 1
ATOM 820 O O . THR A 1 104 ? -20.346 14.164 -1.185 1.00 43.66 104 THR A O 1
ATOM 823 N N . ILE A 1 105 ? -20.837 16.017 -2.364 1.00 40.00 105 ILE A N 1
ATOM 824 C CA . ILE A 1 105 ? -19.549 16.687 -2.135 1.00 40.00 105 ILE A CA 1
ATOM 825 C C . ILE A 1 105 ? -19.782 17.934 -1.265 1.00 40.00 105 ILE A C 1
ATOM 827 O O . ILE A 1 105 ? -20.518 18.822 -1.706 1.00 40.00 105 ILE A O 1
ATOM 831 N N . PRO A 1 106 ? -19.146 18.029 -0.078 1.00 48.53 106 PRO A N 1
ATOM 832 C CA . PRO A 1 106 ? -18.282 17.008 0.530 1.00 48.53 106 PRO A CA 1
ATOM 833 C C . PRO A 1 106 ? -19.092 15.817 1.082 1.00 48.53 106 PRO A C 1
ATOM 835 O O . PRO A 1 106 ? -20.266 15.960 1.423 1.00 48.53 106 PRO A O 1
ATOM 838 N N . GLY A 1 107 ? -18.469 14.634 1.119 1.00 40.94 107 GLY A N 1
ATOM 839 C CA . GLY A 1 107 ? -19.089 13.407 1.634 1.00 40.94 107 GLY A CA 1
ATOM 840 C C . GLY A 1 107 ? -19.296 13.460 3.148 1.00 40.94 107 GLY A C 1
ATOM 841 O O . GLY A 1 107 ? -18.578 14.175 3.847 1.00 40.94 107 GLY A O 1
ATOM 842 N N . HIS A 1 108 ? -20.278 12.710 3.650 1.00 46.53 108 HIS A N 1
ATOM 843 C CA . HIS A 1 108 ? -20.608 12.624 5.077 1.00 46.53 108 HIS A CA 1
ATOM 844 C C . HIS A 1 108 ? -20.259 11.231 5.641 1.00 46.53 108 HIS A C 1
ATOM 846 O O . HIS A 1 108 ? -20.183 10.256 4.887 1.00 46.53 108 HIS A O 1
ATOM 852 N N . TYR A 1 109 ? -20.020 11.170 6.957 1.00 51.78 109 TYR A N 1
ATOM 853 C CA . TYR A 1 109 ? -19.802 9.940 7.733 1.00 51.78 109 TYR A CA 1
ATOM 854 C C . TYR A 1 109 ? -21.102 9.450 8.368 1.00 51.78 109 TYR A C 1
ATOM 856 O O . TYR A 1 109 ? -21.892 10.321 8.805 1.00 51.78 109 TYR A O 1
#

Organism: Arabidopsis lyrata subsp. lyrata (NCBI:txid81972)

Secondary structure (DSSP, 8-state):
---------PPPGGG--TT-EEEEEE--TTS--SEEEEEEEEEEEEETTEEEEEEEEETT-SEEETTEEE-HHHHHHHHHHHHHHHHTTT----------B-SSSS-B-

pLDDT: mean 72.96, std 20.31, range [32.34, 97.31]

Radius of gyration: 20.3 Å; chains: 1; bounding box: 53×30×51 Å